Protein AF-A0AAV5SDZ9-F1 (afdb_monomer)

Organism: NCBI:txid358040

Structure (mmCIF, N/CA/C/O backbone):
data_AF-A0AAV5SDZ9-F1
#
_entry.id   AF-A0AAV5SDZ9-F1
#
loop_
_atom_site.group_PDB
_atom_site.id
_atom_site.type_symbol
_atom_site.label_atom_id
_atom_site.label_alt_id
_atom_site.label_comp_id
_atom_site.label_asym_id
_atom_site.label_entity_id
_atom_site.label_seq_id
_atom_site.pdbx_PDB_ins_code
_atom_site.Cartn_x
_atom_site.Cartn_y
_atom_site.Cartn_z
_atom_site.occupancy
_atom_site.B_iso_or_equiv
_atom_site.auth_seq_id
_atom_site.auth_comp_id
_atom_site.auth_asym_id
_atom_site.auth_atom_id
_atom_site.pdbx_PDB_model_num
ATOM 1 N N . PRO A 1 1 ? 1.374 -0.176 15.243 1.00 84.31 1 PRO A N 1
ATOM 2 C CA . PRO A 1 1 ? 0.357 0.886 15.056 1.00 84.31 1 PRO A CA 1
ATOM 3 C C . PRO A 1 1 ? 0.981 2.118 14.401 1.00 84.31 1 PRO A C 1
ATOM 5 O O . PRO A 1 1 ? 2.084 2.492 14.786 1.00 84.31 1 PRO A O 1
ATOM 8 N N . ALA A 1 2 ? 0.329 2.682 13.388 1.00 86.88 2 ALA A N 1
ATOM 9 C CA . ALA A 1 2 ? 0.825 3.843 12.656 1.00 86.88 2 ALA A CA 1
ATOM 10 C C . ALA A 1 2 ? 0.699 5.136 13.471 1.00 86.88 2 ALA A C 1
ATOM 12 O O . ALA A 1 2 ? -0.275 5.306 14.206 1.00 86.88 2 ALA A O 1
ATOM 13 N N . LYS A 1 3 ? 1.642 6.056 13.262 1.00 85.44 3 LYS A N 1
ATOM 14 C CA . LYS A 1 3 ? 1.499 7.488 13.549 1.00 85.44 3 LYS A CA 1
ATOM 15 C C . LYS A 1 3 ? 1.423 8.246 12.229 1.00 85.44 3 LYS A C 1
ATOM 17 O O . LYS A 1 3 ? 1.956 7.776 11.222 1.00 85.44 3 LYS A O 1
ATOM 22 N N . LEU A 1 4 ? 0.771 9.407 12.215 1.00 80.50 4 LEU A N 1
ATOM 23 C CA . LEU A 1 4 ? 0.645 10.201 10.989 1.00 80.50 4 LEU A CA 1
ATOM 24 C C . LEU A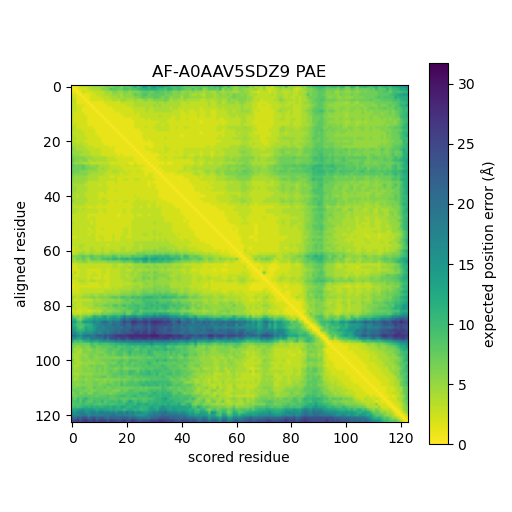 1 4 ? 2.019 10.659 10.466 1.00 80.50 4 LEU A C 1
ATOM 26 O O . LEU A 1 4 ? 2.282 10.540 9.268 1.00 80.50 4 LEU A O 1
ATOM 30 N N . SER A 1 5 ? 2.915 11.077 11.365 1.00 85.25 5 SER A N 1
ATOM 31 C CA . SER A 1 5 ? 4.297 11.469 11.053 1.00 85.25 5 SER A CA 1
ATOM 32 C C . SER A 1 5 ? 5.122 10.362 10.409 1.00 85.25 5 SER A C 1
ATOM 34 O O . SER A 1 5 ? 6.018 10.658 9.619 1.00 85.25 5 SER A O 1
ATOM 36 N N . ASP A 1 6 ? 4.806 9.096 10.682 1.00 85.00 6 ASP A N 1
ATOM 37 C CA . ASP A 1 6 ? 5.524 7.960 10.105 1.00 85.00 6 ASP A CA 1
ATOM 38 C C . ASP A 1 6 ? 5.118 7.686 8.652 1.00 85.00 6 ASP A C 1
ATOM 40 O O . ASP A 1 6 ? 5.871 7.040 7.917 1.00 85.00 6 ASP A O 1
ATOM 44 N N . LEU A 1 7 ? 3.943 8.153 8.208 1.00 87.12 7 LEU A N 1
ATOM 45 C CA . LEU A 1 7 ? 3.415 7.808 6.886 1.00 87.12 7 LEU A CA 1
ATOM 46 C C . LEU A 1 7 ? 4.244 8.412 5.760 1.00 87.12 7 LEU A C 1
ATOM 48 O O . LEU A 1 7 ? 4.610 7.702 4.828 1.00 87.12 7 LEU A O 1
ATOM 52 N N . TRP A 1 8 ? 4.583 9.698 5.856 1.00 88.75 8 TRP A N 1
ATOM 53 C CA . TRP A 1 8 ? 5.318 10.373 4.787 1.00 88.75 8 TRP A CA 1
ATOM 54 C C . TRP A 1 8 ? 6.720 9.779 4.556 1.00 88.75 8 TRP A C 1
ATOM 56 O O . TRP A 1 8 ? 7.005 9.376 3.422 1.00 88.75 8 TRP A O 1
ATOM 66 N N . PRO A 1 9 ? 7.580 9.624 5.585 1.00 91.44 9 PRO A N 1
ATOM 67 C CA . PRO A 1 9 ? 8.861 8.936 5.427 1.00 91.44 9 PRO A CA 1
ATOM 68 C C . PRO A 1 9 ? 8.688 7.494 4.939 1.00 91.44 9 PRO A C 1
ATOM 70 O O . PRO A 1 9 ? 9.463 7.026 4.103 1.00 91.44 9 PRO A O 1
ATOM 73 N N . SER A 1 10 ? 7.650 6.793 5.413 1.00 91.75 10 SER A N 1
ATOM 74 C CA . SER A 1 10 ? 7.387 5.421 4.981 1.00 91.75 10 SER A CA 1
ATOM 75 C C . SER A 1 10 ? 7.071 5.338 3.486 1.00 91.75 10 SER A C 1
ATOM 77 O O . SER A 1 10 ? 7.664 4.519 2.785 1.00 91.75 10 SER A O 1
ATOM 79 N N . SER A 1 11 ? 6.187 6.195 2.972 1.00 90.69 11 SER A N 1
ATOM 80 C CA . SER A 1 11 ? 5.832 6.204 1.549 1.00 90.69 11 SER A CA 1
ATOM 81 C C . SER A 1 11 ? 7.018 6.585 0.662 1.00 90.69 11 SER A C 1
ATOM 83 O O . SER A 1 11 ? 7.157 6.029 -0.425 1.00 90.69 11 SER A O 1
ATOM 85 N N . GLN A 1 12 ? 7.923 7.462 1.118 1.00 92.06 12 GLN A N 1
ATOM 86 C CA . GLN A 1 12 ? 9.152 7.773 0.376 1.00 92.06 12 GLN A CA 1
ATOM 87 C C . GLN A 1 12 ? 10.062 6.547 0.230 1.00 92.06 12 GLN A C 1
ATOM 89 O O . GLN A 1 12 ? 10.537 6.260 -0.869 1.00 92.06 12 GLN A O 1
ATOM 94 N N . ILE A 1 13 ? 10.278 5.800 1.317 1.00 94.31 13 ILE A N 1
ATOM 95 C CA . ILE A 1 13 ? 11.094 4.579 1.279 1.00 94.31 13 ILE A CA 1
ATOM 96 C C . ILE A 1 13 ? 10.428 3.520 0.396 1.00 94.31 13 ILE A C 1
ATOM 98 O O . ILE A 1 13 ? 11.096 2.907 -0.439 1.00 94.31 13 ILE A O 1
ATOM 102 N N . PHE A 1 14 ? 9.112 3.341 0.535 1.00 93.94 14 PHE A N 1
ATOM 103 C CA . PHE A 1 14 ? 8.354 2.401 -0.283 1.00 93.94 14 PHE A CA 1
ATOM 104 C C . PHE A 1 14 ? 8.435 2.744 -1.773 1.00 93.94 14 PHE A C 1
ATOM 106 O O . PHE A 1 14 ? 8.689 1.863 -2.590 1.00 93.94 14 PHE A O 1
ATOM 113 N N . LEU A 1 15 ? 8.305 4.025 -2.130 1.00 93.31 15 LEU A N 1
ATOM 114 C CA . LEU A 1 15 ? 8.432 4.497 -3.507 1.00 93.31 15 LEU A CA 1
ATOM 115 C C . LEU A 1 15 ? 9.816 4.193 -4.096 1.00 93.31 15 LEU A C 1
ATOM 117 O O . LEU A 1 15 ? 9.902 3.709 -5.224 1.00 93.31 15 LEU A O 1
ATOM 121 N N . CYS A 1 16 ? 10.892 4.435 -3.341 1.00 93.12 16 CYS A N 1
ATOM 122 C CA . CYS A 1 16 ? 12.248 4.082 -3.769 1.00 93.12 16 CYS A CA 1
ATOM 123 C C . CYS A 1 16 ? 12.380 2.572 -4.014 1.00 93.12 16 CYS A C 1
ATOM 125 O O . CYS A 1 16 ? 12.829 2.156 -5.082 1.00 93.12 16 CYS A O 1
ATOM 127 N N .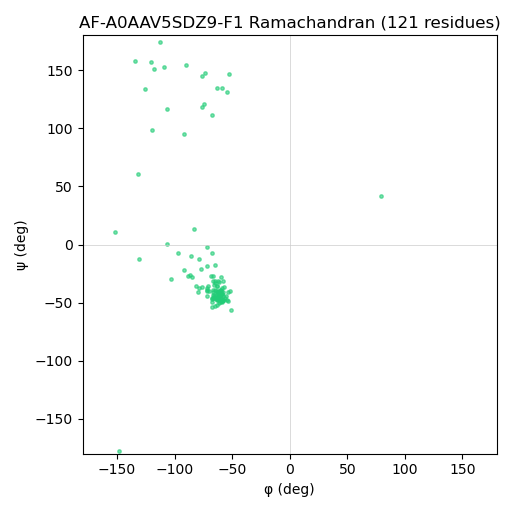 GLY A 1 17 ? 11.914 1.755 -3.065 1.00 94.19 17 GLY A N 1
ATOM 128 C CA . GLY A 1 17 ? 11.930 0.298 -3.201 1.00 94.19 17 GLY A CA 1
ATOM 129 C C . GLY A 1 17 ? 11.110 -0.194 -4.396 1.00 94.19 17 GLY A C 1
ATOM 130 O O . GLY A 1 17 ? 11.548 -1.084 -5.118 1.00 94.19 17 GLY A O 1
ATOM 131 N N . LEU A 1 18 ? 9.957 0.422 -4.659 1.00 94.25 18 LEU A N 1
ATOM 132 C CA . LEU A 1 18 ? 9.096 0.101 -5.794 1.00 94.25 18 LEU A CA 1
ATOM 133 C C . LEU A 1 18 ? 9.756 0.446 -7.138 1.00 94.25 18 LEU A C 1
ATOM 135 O O . LEU A 1 18 ? 9.666 -0.333 -8.090 1.00 94.25 18 LEU A O 1
ATOM 139 N N . MET A 1 19 ? 10.444 1.586 -7.227 1.00 94.19 19 MET A N 1
ATOM 140 C CA . MET A 1 19 ? 11.211 1.972 -8.418 1.00 94.19 19 MET A CA 1
ATOM 141 C C . MET A 1 19 ? 12.333 0.972 -8.718 1.00 94.19 19 MET A C 1
ATOM 143 O O . MET A 1 19 ? 12.513 0.571 -9.872 1.00 94.19 19 MET A O 1
ATOM 147 N N . ASP A 1 20 ? 13.059 0.531 -7.690 1.00 94.69 20 ASP A N 1
ATOM 148 C CA . ASP A 1 20 ? 14.098 -0.486 -7.847 1.00 94.69 20 ASP A CA 1
ATOM 149 C C . ASP A 1 20 ? 13.489 -1.838 -8.226 1.00 94.69 20 ASP A C 1
ATOM 151 O O . ASP A 1 20 ? 13.882 -2.436 -9.231 1.00 94.69 20 ASP A O 1
ATOM 155 N N . PHE A 1 21 ? 12.470 -2.287 -7.492 1.00 94.75 21 PHE A N 1
ATOM 156 C CA . PHE A 1 21 ? 11.767 -3.541 -7.751 1.00 94.75 21 PHE A CA 1
ATOM 157 C C . PHE A 1 21 ? 11.269 -3.625 -9.194 1.00 94.75 21 PHE A C 1
ATOM 159 O O . PHE A 1 21 ? 11.516 -4.620 -9.876 1.00 94.75 21 PHE A O 1
ATOM 166 N N . THR A 1 22 ? 10.607 -2.579 -9.686 1.00 94.81 22 THR A N 1
ATOM 167 C CA . THR A 1 22 ? 10.056 -2.568 -11.045 1.00 94.81 22 THR A CA 1
ATOM 168 C C . THR A 1 22 ? 11.152 -2.578 -12.108 1.00 94.81 22 THR A C 1
ATOM 170 O O . THR A 1 22 ? 11.058 -3.321 -13.085 1.00 94.81 22 THR A O 1
ATOM 173 N N . ARG A 1 23 ? 12.248 -1.843 -11.894 1.00 94.12 23 ARG A N 1
ATOM 174 C CA . ARG A 1 23 ? 13.420 -1.841 -12.785 1.00 94.12 23 ARG A CA 1
ATOM 175 C C . ARG A 1 23 ? 14.155 -3.188 -12.832 1.00 94.12 23 ARG A C 1
ATOM 177 O O . ARG A 1 23 ? 14.727 -3.537 -13.875 1.00 94.12 23 ARG A O 1
ATOM 184 N N . PHE A 1 24 ? 14.202 -3.917 -11.718 1.00 95.69 24 PHE A N 1
ATOM 185 C CA . PHE A 1 24 ? 14.823 -5.242 -11.652 1.00 95.69 24 PHE A CA 1
ATOM 186 C C . PHE A 1 24 ? 13.912 -6.340 -12.205 1.00 95.69 24 PHE A C 1
ATOM 188 O O . PHE A 1 24 ? 14.397 -7.199 -12.939 1.00 95.69 24 PHE A O 1
ATOM 195 N N . SER A 1 25 ? 12.616 -6.285 -11.903 1.00 96.62 25 SER A N 1
ATOM 196 C CA . SER A 1 25 ? 11.663 -7.361 -12.204 1.00 96.62 25 SER A CA 1
ATOM 197 C C . SER A 1 25 ? 11.096 -7.302 -13.620 1.00 96.62 25 SER A C 1
ATOM 199 O O . SER A 1 25 ? 10.755 -8.339 -14.183 1.00 96.62 25 SER A O 1
ATOM 201 N N . PHE A 1 26 ? 11.012 -6.111 -14.223 1.00 95.44 26 PHE A N 1
ATOM 202 C CA . PHE A 1 26 ? 10.406 -5.924 -15.541 1.00 95.44 26 PHE A CA 1
ATOM 203 C C . PHE A 1 26 ? 11.437 -5.356 -16.528 1.00 95.44 26 PHE A C 1
ATOM 205 O O . PHE A 1 26 ? 11.653 -4.143 -16.559 1.00 95.44 26 PHE A O 1
ATOM 212 N N . PRO A 1 27 ? 12.065 -6.193 -17.380 1.00 95.75 27 PRO A N 1
ATOM 213 C CA . PRO A 1 27 ? 13.043 -5.726 -18.363 1.00 95.75 27 PRO A CA 1
ATOM 214 C C . PRO A 1 27 ? 12.501 -4.610 -19.261 1.00 95.75 27 PRO A C 1
ATOM 216 O O . PRO A 1 27 ? 13.176 -3.610 -19.461 1.00 95.75 27 PRO A O 1
ATOM 219 N N . ALA A 1 28 ? 11.245 -4.717 -19.706 1.00 95.56 28 ALA A N 1
ATOM 220 C CA . ALA A 1 28 ? 10.598 -3.683 -20.513 1.00 95.56 28 ALA A CA 1
ATOM 221 C C . ALA A 1 28 ? 10.482 -2.333 -19.785 1.00 95.56 28 ALA A C 1
ATOM 223 O O . ALA A 1 28 ? 10.580 -1.290 -20.419 1.00 95.56 28 ALA A O 1
ATOM 224 N N . PHE A 1 29 ? 10.326 -2.335 -18.456 1.00 94.31 29 PHE A N 1
ATOM 225 C CA . PHE A 1 29 ? 10.284 -1.104 -17.668 1.00 94.31 29 PHE A CA 1
ATOM 226 C C . PHE A 1 29 ? 11.636 -0.384 -17.681 1.00 94.31 29 PHE A C 1
ATOM 228 O O . PHE A 1 29 ? 11.677 0.840 -17.655 1.00 94.31 29 PHE A O 1
ATOM 235 N N . ARG A 1 30 ? 12.752 -1.120 -17.770 1.00 93.69 30 ARG A N 1
ATOM 236 C CA . ARG A 1 30 ? 14.109 -0.551 -17.832 1.00 93.69 30 ARG A CA 1
ATOM 237 C C . ARG A 1 30 ? 14.362 0.262 -19.100 1.00 93.69 30 ARG A C 1
ATOM 239 O O . ARG A 1 30 ? 15.122 1.224 -19.034 1.00 93.69 30 ARG A O 1
ATOM 246 N N . GLU A 1 31 ? 13.724 -0.120 -20.200 1.00 95.94 31 GLU A N 1
ATOM 247 C CA . GLU A 1 31 ? 13.864 0.533 -21.506 1.00 95.94 31 GLU A CA 1
ATOM 248 C C . GLU A 1 31 ? 13.050 1.836 -21.610 1.00 95.94 31 GLU A C 1
ATOM 250 O O . GLU A 1 31 ? 13.246 2.625 -22.531 1.00 95.94 31 GLU A O 1
ATOM 255 N N . ILE A 1 32 ? 12.144 2.088 -20.658 1.00 95.69 32 ILE A N 1
ATOM 256 C CA . ILE A 1 32 ? 11.345 3.314 -20.593 1.00 95.69 32 ILE A CA 1
ATOM 257 C C . ILE A 1 32 ? 12.210 4.477 -20.078 1.00 95.69 32 ILE A C 1
ATOM 259 O O . ILE A 1 32 ? 13.058 4.311 -19.187 1.00 95.69 32 ILE A O 1
ATOM 263 N N . SER A 1 33 ? 11.963 5.685 -20.598 1.00 96.38 33 SER A N 1
ATOM 264 C CA . SER A 1 33 ? 12.635 6.905 -20.136 1.00 96.38 33 SER A CA 1
ATOM 265 C C . SER A 1 33 ? 12.505 7.073 -18.607 1.00 96.38 33 SER A C 1
ATOM 267 O O . SER A 1 33 ? 11.515 6.636 -18.006 1.00 96.38 33 SER A O 1
ATOM 269 N N . PRO A 1 34 ? 13.508 7.646 -17.916 1.00 93.81 34 PRO A N 1
ATOM 270 C CA . PRO A 1 34 ? 13.397 7.936 -16.484 1.00 93.81 34 PRO A CA 1
ATOM 271 C C . PRO A 1 34 ? 12.136 8.738 -16.118 1.00 93.81 34 PRO A C 1
ATOM 273 O O . PRO A 1 34 ? 11.486 8.436 -15.114 1.00 93.81 34 PRO A O 1
ATOM 276 N N . GLU A 1 35 ? 11.767 9.717 -16.944 1.00 95.12 35 GLU A N 1
ATOM 277 C CA . GLU A 1 35 ? 10.621 10.607 -16.744 1.00 95.12 35 GLU A CA 1
ATOM 278 C C . GLU A 1 35 ? 9.290 9.849 -16.834 1.00 95.12 35 GLU A C 1
ATOM 280 O O . GLU A 1 35 ? 8.408 10.019 -15.981 1.00 95.12 35 GLU A O 1
ATOM 285 N N . ASP A 1 36 ? 9.157 8.963 -17.823 1.00 96.12 36 ASP A N 1
ATOM 286 C CA . ASP A 1 36 ? 7.950 8.159 -18.009 1.00 96.12 36 ASP A CA 1
ATOM 287 C C . ASP A 1 36 ? 7.829 7.083 -16.926 1.00 96.12 36 ASP A C 1
ATOM 289 O O .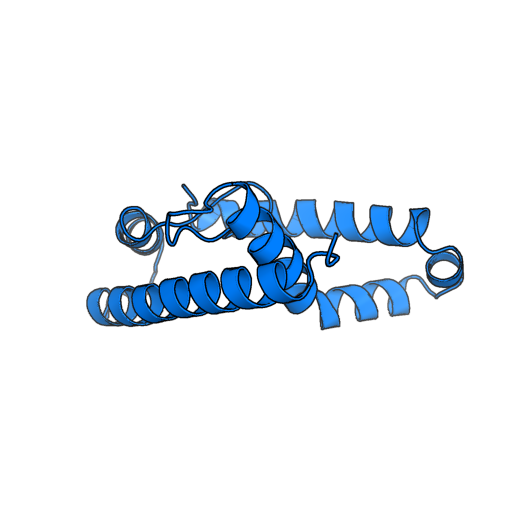 ASP A 1 36 ? 6.736 6.860 -16.407 1.00 96.12 36 ASP A O 1
ATOM 293 N N . ARG A 1 37 ? 8.939 6.465 -16.497 1.00 94.50 37 ARG A N 1
ATOM 294 C CA . ARG A 1 37 ? 8.936 5.525 -15.360 1.00 94.50 37 ARG A CA 1
ATOM 295 C C . ARG A 1 37 ? 8.430 6.183 -14.085 1.00 94.50 37 ARG A C 1
ATOM 297 O O . ARG A 1 37 ? 7.563 5.633 -13.408 1.00 94.50 37 ARG A O 1
ATOM 304 N N . HIS A 1 38 ? 8.959 7.363 -13.769 1.00 93.69 38 HIS A N 1
ATOM 305 C CA . HIS A 1 38 ? 8.524 8.113 -12.598 1.00 93.69 38 HIS A CA 1
ATOM 306 C C . HIS A 1 38 ? 7.041 8.500 -12.707 1.00 93.69 38 HIS A C 1
ATOM 308 O O . HIS A 1 38 ? 6.295 8.369 -11.737 1.00 93.69 38 HIS A O 1
ATOM 314 N N . SER A 1 39 ? 6.588 8.915 -13.894 1.00 95.25 39 SER A N 1
ATOM 315 C CA . SER A 1 39 ? 5.179 9.238 -14.151 1.00 95.25 39 SER A CA 1
ATOM 316 C C . SER A 1 39 ? 4.264 8.025 -13.970 1.00 95.25 39 SER A C 1
ATOM 318 O O . SER A 1 39 ? 3.246 8.138 -13.289 1.00 95.25 39 SER A O 1
ATOM 320 N N . LEU A 1 40 ? 4.646 6.861 -14.503 1.00 94.88 40 LEU A N 1
ATOM 321 C CA . LEU A 1 40 ? 3.893 5.612 -14.375 1.00 94.88 40 LEU A CA 1
ATOM 322 C C . LEU A 1 40 ? 3.731 5.195 -12.914 1.00 94.88 40 LEU A C 1
ATOM 324 O O . LEU A 1 40 ? 2.612 4.925 -12.477 1.00 94.88 40 LEU A O 1
ATOM 328 N N . ILE A 1 41 ? 4.823 5.177 -12.146 1.00 94.00 41 ILE A N 1
ATOM 329 C CA . ILE A 1 41 ? 4.756 4.798 -10.733 1.00 94.00 41 ILE A CA 1
ATOM 330 C C . ILE A 1 41 ? 3.947 5.818 -9.943 1.00 94.00 41 ILE A C 1
ATOM 332 O O . ILE A 1 41 ? 3.044 5.429 -9.211 1.00 94.00 41 ILE A O 1
ATOM 336 N N . LYS A 1 42 ? 4.185 7.118 -10.138 1.00 92.19 42 LYS A N 1
ATOM 337 C CA . LYS A 1 42 ? 3.449 8.171 -9.431 1.00 92.19 42 LYS A CA 1
ATOM 338 C C . LYS A 1 42 ? 1.939 8.105 -9.684 1.00 92.19 42 LYS A C 1
ATOM 340 O O . LYS A 1 42 ? 1.168 8.261 -8.743 1.00 92.19 42 LYS A O 1
ATOM 345 N N . GLN A 1 43 ? 1.513 7.873 -10.927 1.00 94.69 43 GLN A N 1
ATOM 346 C CA . GLN A 1 43 ? 0.090 7.786 -11.285 1.00 94.69 43 GLN A CA 1
ATOM 347 C C . GLN A 1 43 ? -0.600 6.549 -10.696 1.00 94.69 43 GLN A C 1
ATOM 349 O O . GLN A 1 43 ? -1.800 6.588 -10.443 1.00 94.69 43 GLN A O 1
ATOM 354 N N . ASN A 1 44 ? 0.149 5.470 -10.454 1.00 94.31 44 ASN A N 1
ATOM 355 C CA . ASN A 1 44 ? -0.392 4.201 -9.962 1.00 94.31 44 ASN A CA 1
ATOM 356 C C . ASN A 1 44 ? -0.061 3.924 -8.488 1.00 94.31 44 ASN A C 1
ATOM 358 O O . ASN A 1 44 ? -0.474 2.897 -7.955 1.00 94.31 44 ASN A O 1
ATOM 362 N N . PHE A 1 45 ? 0.654 4.826 -7.812 1.00 92.12 45 PHE A N 1
ATOM 363 C CA . PHE A 1 45 ? 1.213 4.586 -6.482 1.00 92.12 45 PHE A CA 1
ATOM 364 C C . PHE A 1 45 ? 0.150 4.187 -5.454 1.00 92.12 45 PHE A C 1
ATOM 366 O O . PHE A 1 45 ? 0.302 3.175 -4.780 1.00 92.12 45 PHE A O 1
ATOM 373 N N . GLN A 1 46 ? -0.977 4.905 -5.411 1.00 90.31 46 GLN A N 1
ATOM 374 C CA . GLN A 1 46 ? -2.078 4.606 -4.487 1.00 90.31 46 GLN A CA 1
ATOM 375 C C . GLN A 1 46 ? -2.712 3.231 -4.736 1.00 90.31 46 GLN A C 1
ATOM 377 O O . GLN A 1 46 ? -3.118 2.557 -3.790 1.00 90.31 46 GLN A O 1
ATOM 382 N N . LEU A 1 47 ? -2.800 2.799 -6.000 1.00 91.81 47 LEU A N 1
ATOM 383 C CA . LEU A 1 47 ? -3.325 1.477 -6.348 1.00 91.81 47 LEU A CA 1
ATOM 384 C C . LEU A 1 47 ? -2.358 0.377 -5.908 1.00 91.81 47 LEU A C 1
ATOM 386 O O . LEU A 1 47 ? -2.793 -0.641 -5.377 1.00 91.81 47 LEU A O 1
ATOM 390 N N . ILE A 1 48 ? -1.055 0.604 -6.084 1.00 93.50 48 ILE A N 1
ATOM 391 C CA . ILE A 1 48 ? -0.007 -0.331 -5.666 1.00 93.50 48 ILE A CA 1
ATOM 392 C C . ILE A 1 48 ? 0.039 -0.439 -4.137 1.00 93.50 48 ILE A C 1
ATOM 394 O O . ILE A 1 48 ? 0.034 -1.552 -3.621 1.00 93.50 48 ILE A O 1
ATOM 398 N N . GLU A 1 49 ? 0.008 0.684 -3.412 1.00 91.19 49 GLU A N 1
ATOM 399 C CA . GLU A 1 49 ? -0.090 0.691 -1.944 1.00 91.19 49 GLU A CA 1
ATOM 400 C C . GLU A 1 49 ? -1.359 -0.024 -1.462 1.00 91.19 49 GLU A C 1
ATOM 402 O O . GLU A 1 49 ? -1.299 -0.823 -0.531 1.00 91.19 49 GLU A O 1
ATOM 407 N N . SER A 1 50 ? -2.502 0.203 -2.119 1.00 89.56 50 SER A N 1
ATOM 408 C CA . SER A 1 50 ? -3.759 -0.467 -1.763 1.00 89.56 50 SER A CA 1
ATOM 409 C C . SER A 1 50 ? -3.691 -1.979 -1.988 1.00 89.56 50 SER A C 1
ATOM 411 O O . SER A 1 50 ? -4.210 -2.741 -1.171 1.00 89.56 50 SER A O 1
ATOM 413 N N . LEU A 1 51 ? -3.050 -2.422 -3.075 1.00 90.88 51 LEU A N 1
ATOM 414 C CA . LEU A 1 51 ? -2.862 -3.836 -3.392 1.00 90.88 51 LEU A CA 1
ATOM 415 C C . LEU A 1 51 ? -1.913 -4.516 -2.394 1.00 90.88 51 LEU A C 1
ATOM 417 O O . LEU A 1 51 ? -2.302 -5.515 -1.788 1.00 90.88 51 LEU A O 1
ATOM 421 N N . ASP A 1 52 ? -0.710 -3.964 -2.190 1.00 92.44 52 ASP A N 1
ATOM 422 C CA . ASP A 1 52 ? 0.270 -4.475 -1.215 1.00 92.44 52 ASP A CA 1
ATOM 423 C C . ASP A 1 52 ? -0.329 -4.502 0.193 1.00 92.44 52 ASP A C 1
ATOM 425 O O . ASP A 1 52 ? -0.298 -5.524 0.883 1.00 92.44 52 ASP A O 1
ATOM 429 N N . GLY A 1 53 ? -0.955 -3.394 0.590 1.00 92.25 53 GLY A N 1
ATOM 430 C CA . GLY A 1 53 ? -1.567 -3.244 1.898 1.00 92.25 53 GLY A CA 1
ATOM 431 C C . GLY A 1 53 ? -2.698 -4.241 2.135 1.00 92.25 53 GLY A C 1
ATOM 432 O O . GLY A 1 53 ? -2.744 -4.852 3.200 1.00 92.25 53 GLY A O 1
ATOM 433 N N . SER A 1 54 ? -3.567 -4.466 1.145 1.00 90.94 54 SER A N 1
ATOM 434 C CA . SER A 1 54 ? -4.660 -5.447 1.235 1.00 90.94 54 SER A CA 1
ATOM 435 C C . SER A 1 54 ? -4.137 -6.878 1.328 1.00 90.94 54 SER A C 1
ATOM 437 O O . SER A 1 54 ? -4.585 -7.643 2.184 1.00 90.94 54 SER A O 1
ATOM 439 N N . TYR A 1 55 ? -3.155 -7.229 0.491 1.00 91.38 55 TYR A N 1
ATOM 440 C CA . TYR A 1 55 ? -2.518 -8.544 0.518 1.00 91.38 55 TYR A CA 1
ATOM 441 C C . TYR A 1 55 ? -1.889 -8.819 1.885 1.00 91.38 55 TYR A C 1
ATOM 443 O O . TYR A 1 55 ? -2.148 -9.846 2.513 1.00 91.38 55 TYR A O 1
ATOM 451 N N . ARG A 1 56 ? -1.100 -7.876 2.399 1.00 92.62 56 ARG A N 1
ATOM 452 C CA . ARG A 1 56 ? -0.414 -8.036 3.682 1.00 92.62 56 ARG A CA 1
ATOM 453 C C . ARG A 1 56 ? -1.360 -7.979 4.867 1.00 92.62 56 ARG A C 1
ATOM 455 O O . ARG A 1 56 ? -1.136 -8.719 5.820 1.00 92.62 56 ARG A O 1
ATOM 462 N N . ALA A 1 57 ? -2.400 -7.150 4.819 1.00 92.06 57 ALA A N 1
ATOM 463 C CA . ALA A 1 57 ? -3.420 -7.121 5.859 1.00 92.06 57 ALA A CA 1
ATOM 464 C C . ALA A 1 57 ? -4.126 -8.475 5.962 1.00 92.06 57 ALA A C 1
ATOM 466 O O . ALA A 1 57 ? -4.246 -9.006 7.057 1.00 92.06 57 ALA A O 1
ATOM 467 N N . HIS A 1 58 ? -4.495 -9.087 4.833 1.00 90.31 58 HIS A N 1
ATOM 468 C CA . HIS A 1 58 ? -5.102 -10.417 4.827 1.00 90.31 58 HIS A CA 1
ATOM 469 C C . HIS A 1 58 ? -4.208 -11.481 5.486 1.00 90.31 58 HIS A C 1
ATOM 471 O O . HIS A 1 58 ? -4.684 -12.257 6.309 1.00 90.31 58 HIS A O 1
ATOM 477 N N . HIS A 1 59 ? -2.908 -11.480 5.178 1.00 90.19 59 HIS A N 1
ATOM 478 C CA . HIS A 1 59 ? -1.975 -12.480 5.705 1.00 90.19 59 HIS A CA 1
ATOM 479 C C . HIS A 1 59 ? -1.571 -12.241 7.167 1.00 90.19 59 HIS A C 1
ATOM 481 O O . HIS A 1 59 ? -1.386 -13.197 7.914 1.00 90.19 59 HIS A O 1
ATOM 487 N N . ASN A 1 60 ? -1.411 -10.982 7.589 1.00 91.44 60 ASN A N 1
ATOM 488 C CA . ASN A 1 60 ? -0.992 -10.654 8.958 1.00 91.44 60 ASN A CA 1
ATOM 489 C C . ASN A 1 60 ? -2.179 -10.531 9.927 1.00 91.44 60 ASN A C 1
ATOM 491 O O . ASN A 1 60 ? -2.021 -10.776 11.121 1.00 91.44 60 ASN A O 1
ATOM 495 N N . PHE A 1 61 ? -3.362 -10.171 9.421 1.00 91.25 61 PHE A N 1
ATOM 496 C CA . PHE A 1 61 ? -4.583 -9.921 10.190 1.00 91.25 61 PHE A CA 1
ATOM 497 C C . PHE A 1 61 ? -5.792 -10.655 9.572 1.00 91.25 61 PHE A C 1
ATOM 499 O O . PHE A 1 61 ? -6.784 -10.033 9.190 1.00 91.25 61 PHE A O 1
ATOM 506 N N . PRO A 1 62 ? -5.762 -11.997 9.473 1.00 86.75 62 PRO A N 1
ATOM 507 C CA . PRO A 1 62 ? -6.825 -12.749 8.801 1.00 86.75 62 PRO A CA 1
ATOM 508 C C . PRO A 1 62 ? -8.193 -12.595 9.487 1.00 86.75 62 PRO A C 1
ATOM 510 O O . PRO A 1 62 ? -9.233 -12.599 8.829 1.00 86.75 62 PRO A O 1
ATOM 513 N N . ILE A 1 63 ? -8.197 -12.411 10.810 1.00 87.00 63 ILE A N 1
ATOM 514 C CA . ILE A 1 63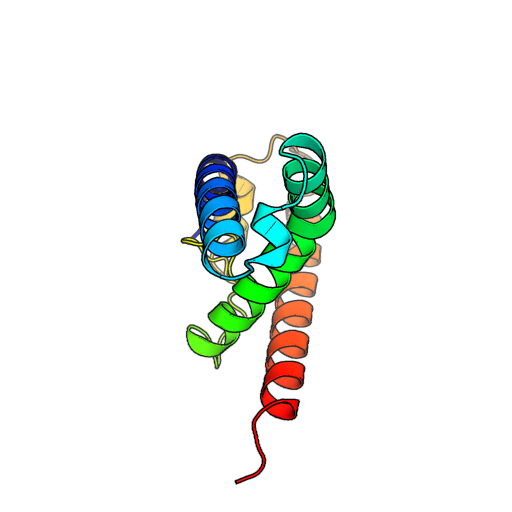 ? -9.412 -12.365 11.638 1.00 87.00 63 ILE A CA 1
ATOM 515 C C . ILE A 1 63 ? -9.778 -10.929 12.033 1.00 87.00 63 ILE A C 1
ATOM 517 O O . ILE A 1 63 ? -10.955 -10.618 12.170 1.00 87.00 63 ILE A O 1
ATOM 521 N N . ASP A 1 64 ? -8.790 -10.047 12.167 1.00 86.31 64 ASP A N 1
ATOM 522 C CA . ASP A 1 64 ? -8.979 -8.658 12.595 1.00 86.31 64 ASP A CA 1
ATOM 523 C C . ASP A 1 64 ? -9.224 -7.733 11.389 1.00 86.31 64 ASP A C 1
ATOM 525 O O . ASP A 1 64 ? -8.806 -8.023 10.269 1.00 86.31 64 ASP A O 1
ATOM 529 N N . ASP A 1 65 ? -9.902 -6.614 11.608 1.00 86.06 65 ASP A N 1
ATOM 530 C CA . ASP A 1 65 ? -10.152 -5.576 10.607 1.00 86.06 65 ASP A CA 1
ATOM 531 C C . ASP A 1 65 ? -8.967 -4.606 10.470 1.00 86.06 65 ASP A C 1
ATOM 533 O O . ASP A 1 65 ? -9.087 -3.554 9.853 1.00 86.06 65 ASP A O 1
ATOM 537 N N . SER A 1 66 ? -7.800 -4.947 11.018 1.00 90.94 66 SER A N 1
ATOM 538 C CA . SER A 1 66 ? -6.570 -4.178 10.843 1.00 90.94 66 SER A CA 1
ATOM 539 C C . SER A 1 66 ? -6.172 -4.052 9.368 1.00 90.94 66 SER A C 1
ATOM 541 O O . SER A 1 66 ? -6.141 -5.028 8.618 1.00 90.94 66 SER A O 1
ATOM 543 N N . VAL A 1 67 ? -5.802 -2.837 8.960 1.00 90.88 67 VAL A N 1
ATOM 544 C CA . VAL A 1 67 ? -5.306 -2.526 7.612 1.00 90.88 67 VAL A CA 1
ATOM 545 C C . VAL A 1 67 ? -3.879 -2.000 7.670 1.00 90.88 67 VAL A C 1
ATOM 547 O O . VAL A 1 67 ? -3.476 -1.357 8.640 1.00 90.88 67 VAL A O 1
ATOM 550 N N . MET A 1 68 ? -3.110 -2.233 6.611 1.00 92.62 68 MET A N 1
ATOM 551 C CA . MET A 1 68 ? -1.790 -1.623 6.462 1.00 92.62 68 MET A CA 1
ATOM 552 C C . MET A 1 68 ? -1.955 -0.146 6.091 1.00 92.62 68 MET A C 1
ATOM 554 O O . MET A 1 68 ? -2.580 0.173 5.083 1.00 92.62 68 MET A O 1
ATOM 558 N N . ALA A 1 69 ? -1.410 0.751 6.912 1.00 88.75 69 ALA A N 1
ATOM 559 C CA . ALA A 1 69 ? -1.403 2.191 6.644 1.00 88.75 69 ALA A CA 1
ATOM 560 C C . ALA A 1 69 ? -0.138 2.632 5.897 1.00 88.75 69 ALA A C 1
ATOM 562 O O . ALA A 1 69 ? -0.133 3.666 5.239 1.00 88.75 69 ALA A O 1
ATOM 563 N N . SER A 1 70 ? 0.929 1.838 5.989 1.00 89.69 70 SER A N 1
ATOM 564 C CA . SER A 1 70 ? 2.125 1.953 5.161 1.00 89.69 70 SER A CA 1
ATOM 565 C C . SER A 1 70 ? 2.740 0.570 4.954 1.00 89.69 70 SER A C 1
ATOM 567 O O . SER A 1 70 ? 2.252 -0.434 5.477 1.00 89.69 70 SER A O 1
ATOM 569 N N . TYR A 1 71 ? 3.873 0.506 4.255 1.00 87.44 71 TYR A N 1
ATOM 570 C CA . TYR A 1 71 ? 4.608 -0.745 4.103 1.00 87.44 71 TYR A CA 1
ATOM 571 C C . TYR A 1 71 ? 5.229 -1.279 5.418 1.00 87.44 71 TYR A C 1
ATOM 573 O O . TYR A 1 71 ? 5.743 -2.396 5.426 1.00 87.44 71 TYR A O 1
ATOM 581 N N . ILE A 1 72 ? 5.194 -0.542 6.532 1.00 89.94 72 ILE A N 1
ATOM 582 C CA . ILE A 1 72 ? 5.695 -1.009 7.844 1.00 89.94 72 ILE A CA 1
ATOM 583 C C . ILE A 1 72 ? 4.712 -0.789 8.994 1.00 89.94 72 ILE A C 1
ATOM 585 O O . ILE A 1 72 ? 4.912 -1.342 10.074 1.00 89.94 72 ILE A O 1
ATOM 589 N N . THR A 1 73 ? 3.651 -0.008 8.791 1.00 92.00 73 THR A N 1
ATOM 590 C CA . THR A 1 73 ? 2.691 0.322 9.846 1.00 92.00 73 THR A CA 1
ATOM 591 C C . THR A 1 73 ? 1.275 -0.122 9.499 1.00 92.00 73 THR A C 1
ATOM 593 O O . THR A 1 73 ? 0.903 -0.297 8.340 1.00 92.00 73 THR A O 1
ATOM 596 N N . PHE A 1 74 ? 0.462 -0.299 10.536 1.00 92.62 74 PHE A N 1
ATOM 597 C CA . PHE A 1 74 ? -0.930 -0.722 10.432 1.00 92.62 74 PHE A CA 1
ATOM 598 C C . PHE A 1 74 ? -1.818 0.139 11.329 1.00 92.62 74 PHE A C 1
ATOM 600 O O . PHE A 1 74 ? -1.341 0.716 12.311 1.00 92.62 74 PHE A O 1
ATOM 607 N N . VAL A 1 75 ? -3.106 0.191 11.010 1.00 90.81 75 VAL A N 1
ATOM 608 C CA . VAL A 1 75 ? -4.145 0.822 11.828 1.00 90.81 75 VAL A CA 1
ATOM 609 C C . VAL A 1 75 ? -5.253 -0.196 12.074 1.00 90.81 75 VAL A C 1
ATOM 611 O O . VAL A 1 75 ? -5.697 -0.866 11.144 1.00 90.81 75 VAL A O 1
ATOM 614 N N . SER A 1 76 ? -5.693 -0.288 13.326 1.00 89.44 76 SER A N 1
ATOM 615 C CA . SER A 1 76 ? -6.841 -1.081 13.763 1.00 89.44 76 SER A CA 1
ATOM 616 C C . SER A 1 76 ? -7.977 -0.175 14.242 1.00 89.44 76 SER A C 1
ATOM 618 O O . SER A 1 76 ? -7.815 1.045 14.363 1.00 89.44 76 SER A O 1
ATOM 620 N N . GLU A 1 77 ? -9.128 -0.767 14.561 1.00 85.75 77 GLU A N 1
ATOM 621 C CA . GLU A 1 77 ? -10.245 -0.042 15.176 1.00 85.75 77 GLU A CA 1
ATOM 622 C C . GLU A 1 77 ? -9.867 0.626 16.510 1.00 85.75 77 GLU A C 1
ATOM 624 O O . GLU A 1 77 ? -10.376 1.709 16.818 1.00 85.75 77 GLU A O 1
ATOM 629 N N . ASP A 1 78 ? -8.945 0.016 17.255 1.00 86.12 78 ASP A N 1
ATOM 630 C CA . ASP A 1 78 ? -8.475 0.513 18.549 1.00 86.12 78 ASP A CA 1
ATOM 631 C C . ASP A 1 78 ? -7.420 1.611 18.393 1.00 86.12 78 ASP A C 1
ATOM 633 O O . ASP A 1 78 ? -7.392 2.572 19.160 1.00 86.12 78 ASP A O 1
ATOM 637 N N . SER A 1 79 ? -6.548 1.509 17.383 1.00 87.94 79 SER A N 1
ATOM 638 C CA . SER A 1 79 ? -5.447 2.463 17.208 1.00 87.94 79 SER A CA 1
ATOM 639 C C . SER A 1 79 ? -5.834 3.715 16.419 1.00 87.94 79 SER A C 1
ATOM 641 O O . SER A 1 79 ? -5.040 4.649 16.336 1.00 87.94 79 SER A O 1
ATOM 643 N N . ILE A 1 80 ? -7.019 3.736 15.807 1.00 85.19 80 ILE A N 1
ATOM 644 C CA . ILE A 1 80 ? -7.462 4.819 14.923 1.00 85.19 80 ILE A CA 1
ATOM 645 C C . ILE A 1 80 ? -7.597 6.169 15.631 1.00 85.19 80 ILE A C 1
ATOM 647 O O . ILE A 1 80 ? -7.308 7.206 15.039 1.00 85.19 80 ILE A O 1
ATOM 651 N N . ILE A 1 81 ? -8.030 6.156 16.893 1.00 83.50 81 ILE A N 1
ATOM 652 C CA . ILE A 1 81 ? -8.204 7.370 17.691 1.00 83.50 81 ILE A CA 1
ATOM 653 C C . ILE A 1 81 ? -6.831 8.003 17.896 1.00 83.50 81 ILE A C 1
ATOM 655 O O . ILE A 1 81 ? -6.620 9.130 17.469 1.00 83.50 81 ILE A O 1
ATOM 659 N N . ASN A 1 82 ? -5.869 7.224 18.394 1.00 83.69 82 ASN A N 1
ATOM 660 C CA . ASN A 1 82 ? -4.492 7.680 18.588 1.00 83.69 82 ASN A CA 1
ATOM 661 C C . ASN A 1 82 ? -3.864 8.166 17.272 1.00 83.69 82 ASN A C 1
ATOM 663 O O . ASN A 1 82 ? -3.211 9.204 17.241 1.00 83.69 82 ASN A O 1
ATOM 667 N N . PHE A 1 83 ? -4.113 7.453 16.168 1.00 83.06 83 PHE A N 1
ATOM 668 C CA . PHE A 1 83 ? -3.625 7.838 14.843 1.00 83.06 83 PHE A CA 1
ATOM 669 C C . PHE A 1 83 ? -4.137 9.221 14.395 1.00 83.06 83 PHE A C 1
ATOM 671 O O . PHE A 1 83 ? -3.386 9.987 13.795 1.00 83.06 83 PHE A O 1
ATOM 678 N N . LEU A 1 84 ? -5.400 9.555 14.688 1.00 78.88 84 LEU A N 1
ATOM 679 C CA . LEU A 1 84 ? -6.010 10.840 14.324 1.00 78.88 84 LEU A CA 1
ATOM 680 C C . LEU A 1 84 ? -5.762 11.946 15.362 1.00 78.88 84 LEU A C 1
ATOM 682 O O . LEU A 1 84 ? -5.785 13.128 15.014 1.00 78.88 84 LEU A O 1
ATOM 686 N N . GLU A 1 85 ? -5.550 11.589 16.627 1.00 75.19 85 GLU A N 1
ATOM 687 C CA . GLU A 1 85 ? -5.352 12.532 17.729 1.00 75.19 85 GLU A CA 1
ATOM 688 C C . GLU A 1 85 ? -3.948 13.118 17.777 1.00 75.19 85 GLU A C 1
ATOM 690 O O . GLU A 1 85 ? -3.823 14.302 18.087 1.00 75.19 85 GLU A O 1
ATOM 695 N N . GLU A 1 86 ? -2.917 12.329 17.462 1.00 69.19 86 GLU A N 1
ATOM 696 C CA . GLU A 1 86 ? -1.535 12.773 17.643 1.00 69.19 86 GLU A CA 1
ATOM 697 C C . GLU A 1 86 ? -1.153 13.934 16.703 1.00 69.19 86 GLU A C 1
ATOM 699 O O . GLU A 1 86 ? -0.301 14.733 17.083 1.00 69.19 86 GLU A O 1
ATOM 704 N N . GLU A 1 87 ? -1.779 14.088 15.520 1.00 61.81 87 GLU A N 1
ATOM 705 C CA . GLU A 1 87 ? -1.304 15.056 14.505 1.00 61.81 87 GLU A CA 1
ATOM 706 C C . GLU A 1 87 ? -2.365 15.655 13.551 1.00 61.81 87 GLU A C 1
ATOM 708 O O . GLU A 1 87 ? -2.002 16.318 12.578 1.00 61.81 87 GLU A O 1
ATOM 713 N N . SER A 1 88 ? -3.675 15.476 13.776 1.00 60.91 88 SER A N 1
ATOM 714 C CA . SER A 1 88 ? -4.678 16.132 12.915 1.00 60.91 88 SER A CA 1
ATOM 715 C C . SER A 1 88 ? -4.815 17.629 13.256 1.00 60.91 88 SER A C 1
ATOM 717 O O . SER A 1 88 ? -5.273 17.949 14.356 1.00 60.91 88 SER A O 1
ATOM 719 N N . PRO A 1 89 ? -4.523 18.568 12.326 1.00 59.09 89 PRO A N 1
ATOM 720 C CA . PRO A 1 89 ? -4.742 20.006 12.537 1.00 59.09 89 PRO A CA 1
ATOM 721 C C . PRO A 1 89 ? -6.234 20.387 12.526 1.00 59.09 89 PRO A C 1
ATOM 723 O O . PRO A 1 89 ? -6.587 21.553 12.686 1.00 59.09 89 PRO A O 1
ATOM 726 N N . ILE A 1 90 ? -7.121 19.415 12.294 1.00 59.03 90 ILE A N 1
ATOM 727 C CA . ILE A 1 90 ? -8.561 19.615 12.182 1.00 59.03 90 ILE A CA 1
ATOM 728 C C . ILE A 1 90 ? -9.177 19.416 13.572 1.00 59.03 90 ILE A C 1
ATOM 730 O O . ILE A 1 90 ? -9.486 18.299 13.988 1.00 59.03 90 ILE A O 1
ATOM 734 N N . GLU A 1 91 ? -9.365 20.520 14.298 1.00 59.28 91 GLU A N 1
ATOM 735 C CA . GLU A 1 91 ? -10.082 20.553 15.585 1.00 59.28 91 GLU A CA 1
ATOM 736 C C . GLU A 1 91 ? -11.570 20.191 15.452 1.00 59.28 91 GL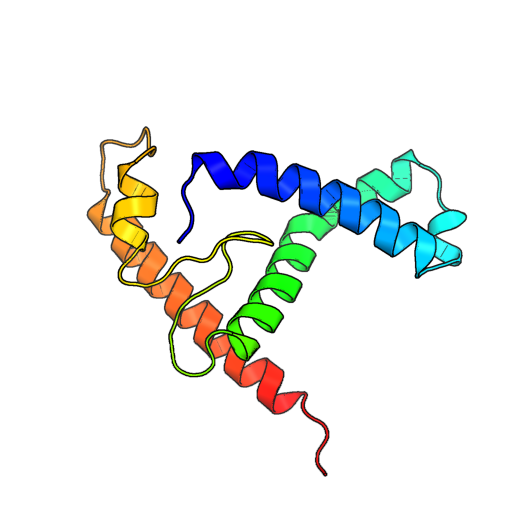U A C 1
ATOM 738 O O . GLU A 1 91 ? -12.220 19.843 16.435 1.00 59.28 91 GLU A O 1
ATOM 743 N N . THR A 1 92 ? -12.131 20.244 14.243 1.00 57.91 92 THR A N 1
ATOM 744 C CA . THR A 1 92 ? -13.574 20.124 14.020 1.00 57.91 92 THR A CA 1
ATOM 745 C C . THR A 1 92 ? -13.949 18.766 13.414 1.00 57.91 92 THR A C 1
ATOM 747 O O . THR A 1 92 ? -13.610 18.458 12.276 1.00 57.91 92 THR A O 1
ATOM 750 N N . CYS A 1 93 ? -14.725 17.983 14.174 1.00 65.44 93 CYS A N 1
ATOM 751 C CA . CYS A 1 93 ? -15.343 16.699 13.797 1.00 65.44 93 CYS A CA 1
ATOM 752 C C . CYS A 1 93 ? -14.448 15.437 13.813 1.00 65.44 93 CYS A C 1
ATOM 754 O O . CYS A 1 93 ? -14.574 14.560 12.954 1.00 65.44 93 CYS A O 1
ATOM 756 N N . LYS A 1 94 ? -13.592 15.291 14.836 1.00 73.38 94 LYS A N 1
ATOM 757 C CA . LYS A 1 94 ? -12.794 14.070 15.067 1.00 73.38 94 LYS A CA 1
ATOM 758 C C . LYS A 1 94 ? -13.660 12.808 15.156 1.00 73.38 94 LYS A C 1
ATOM 760 O O . LYS A 1 94 ? -13.353 11.826 14.486 1.00 73.38 94 LYS A O 1
ATOM 765 N N . GLU A 1 95 ? -14.781 12.843 15.875 1.00 80.00 95 GLU A N 1
ATOM 766 C CA . GLU A 1 95 ? -15.706 11.707 15.979 1.00 80.00 95 GLU A CA 1
ATOM 767 C C . GLU A 1 95 ? -16.272 11.281 14.622 1.00 80.00 95 GLU A C 1
ATOM 769 O O . GLU A 1 95 ? -16.300 10.090 14.312 1.00 80.00 95 GLU A O 1
ATOM 774 N N . GLU A 1 96 ? -16.701 12.226 13.780 1.00 82.31 96 GLU A N 1
ATOM 775 C CA . GLU A 1 96 ? -17.194 11.889 12.443 1.00 82.31 96 GLU A CA 1
ATOM 776 C C . GLU A 1 96 ? -16.102 11.275 11.567 1.00 82.31 96 GLU A C 1
ATOM 778 O O . GLU A 1 96 ? -16.375 10.334 10.817 1.00 82.31 96 GLU A O 1
ATOM 783 N N . LEU A 1 97 ? -14.876 11.799 11.647 1.00 80.12 97 LEU A N 1
ATOM 784 C CA . LEU A 1 97 ? -13.730 11.267 10.913 1.00 80.12 97 LEU A CA 1
ATOM 785 C C . LEU A 1 97 ? -13.395 9.850 11.377 1.00 80.12 97 LEU A C 1
ATOM 787 O O . LEU A 1 97 ? -13.263 8.962 10.536 1.00 80.12 97 LEU A O 1
ATOM 791 N N . VAL A 1 98 ? -13.360 9.611 12.690 1.00 83.56 98 VAL A N 1
ATOM 792 C CA . VAL A 1 98 ? -13.175 8.279 13.281 1.00 83.56 98 VAL A CA 1
ATOM 793 C C . VAL A 1 98 ? -14.260 7.322 12.786 1.00 83.56 98 VAL A C 1
ATOM 795 O 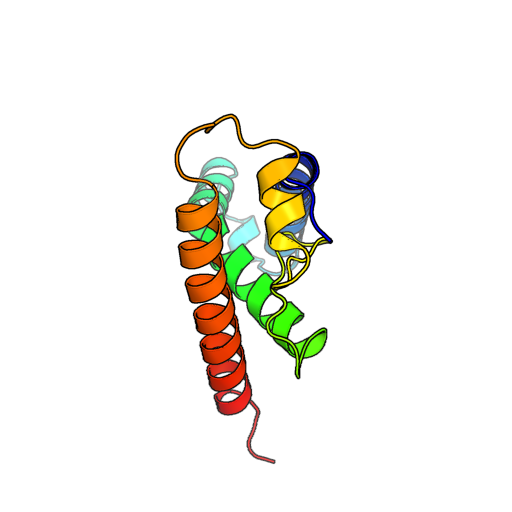O . VAL A 1 98 ? -13.946 6.227 12.327 1.00 83.56 98 VAL A O 1
ATOM 798 N N . GLN A 1 99 ? -15.535 7.721 12.816 1.00 86.44 99 GLN A N 1
ATOM 799 C CA . GLN A 1 99 ? -16.643 6.863 12.378 1.00 86.44 99 GLN A CA 1
ATOM 800 C C . GLN A 1 99 ? -16.591 6.561 10.876 1.00 86.44 99 GLN A C 1
ATOM 802 O O . GLN A 1 99 ? -16.759 5.409 10.462 1.00 86.44 99 GLN A O 1
ATOM 807 N N . LYS A 1 100 ? -16.313 7.573 10.045 1.00 85.81 100 LYS A N 1
ATOM 808 C CA . LYS A 1 100 ? -16.123 7.396 8.598 1.00 85.81 100 LYS A CA 1
ATOM 809 C C . LYS A 1 100 ? -14.970 6.439 8.328 1.00 85.81 100 LYS A C 1
ATOM 811 O O . LYS A 1 100 ? -15.124 5.513 7.537 1.00 85.81 100 LYS A O 1
ATOM 816 N N . PHE A 1 101 ? -13.847 6.622 9.004 1.00 83.81 101 PHE A N 1
ATOM 817 C CA . PHE A 1 101 ? -12.651 5.829 8.777 1.00 83.81 101 PHE A CA 1
ATOM 818 C C . PHE A 1 101 ? -12.813 4.394 9.298 1.00 83.81 101 PHE A C 1
ATOM 820 O O . PHE A 1 101 ? -12.485 3.469 8.564 1.00 83.81 101 PHE A O 1
ATOM 827 N N . ARG A 1 102 ? -13.451 4.167 10.457 1.00 86.56 102 ARG A N 1
ATOM 828 C CA . ARG A 1 102 ? -13.853 2.818 10.914 1.00 86.56 102 ARG A CA 1
ATOM 829 C C . ARG A 1 102 ? -14.698 2.095 9.871 1.00 86.56 102 ARG A C 1
ATOM 831 O O . ARG A 1 102 ? -14.414 0.953 9.518 1.00 86.56 102 ARG A O 1
ATOM 838 N N . LYS A 1 103 ? -15.713 2.774 9.327 1.00 88.19 103 LYS A N 1
ATOM 839 C CA . LYS A 1 103 ? -16.561 2.210 8.270 1.00 88.19 103 LYS A CA 1
ATOM 840 C C . LYS A 1 103 ? -15.749 1.838 7.025 1.00 88.19 103 LYS A C 1
ATOM 842 O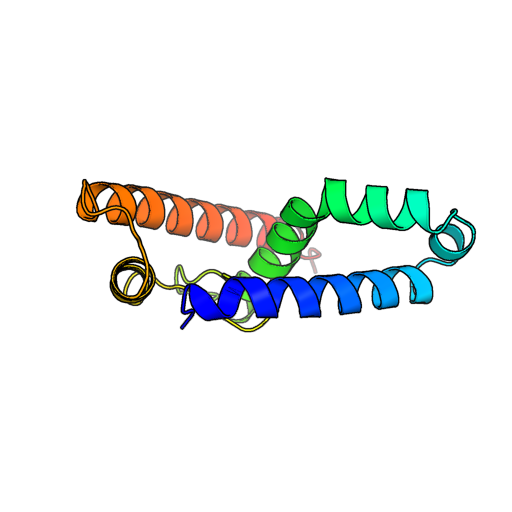 O . LYS A 1 103 ? -16.025 0.805 6.419 1.00 88.19 103 LYS A O 1
ATOM 847 N N . GLN A 1 104 ? -14.772 2.663 6.643 1.00 85.81 104 GLN A N 1
ATOM 848 C CA . GLN A 1 104 ? -13.918 2.382 5.488 1.00 85.81 104 GLN A CA 1
ATOM 849 C C . GLN A 1 104 ? -12.941 1.237 5.750 1.00 85.81 104 GLN A C 1
ATOM 851 O O . GLN A 1 104 ? -12.866 0.351 4.909 1.00 85.81 104 GLN A O 1
ATOM 856 N N . ILE A 1 105 ? -12.272 1.197 6.908 1.00 85.50 105 ILE A N 1
ATOM 857 C CA . ILE A 1 105 ? -11.395 0.085 7.308 1.00 85.50 105 ILE A CA 1
ATOM 858 C C . ILE A 1 10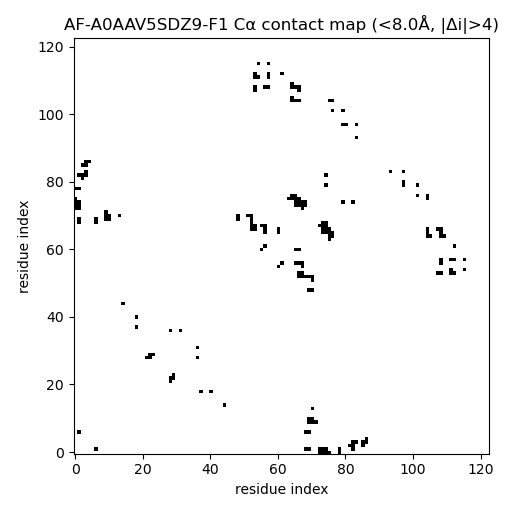5 ? -12.138 -1.238 7.164 1.00 85.50 105 ILE A C 1
ATOM 860 O O . ILE A 1 105 ? -11.690 -2.107 6.422 1.00 85.50 105 ILE A O 1
ATOM 864 N N . ARG A 1 106 ? -13.300 -1.370 7.817 1.00 85.56 106 ARG A N 1
ATOM 865 C CA . ARG A 1 106 ? -14.065 -2.624 7.807 1.00 85.56 106 ARG A CA 1
ATOM 866 C C . ARG A 1 106 ? -14.456 -3.028 6.393 1.00 85.56 106 ARG A C 1
ATOM 868 O O . ARG A 1 106 ? -14.358 -4.190 6.014 1.00 85.56 106 ARG A O 1
ATOM 875 N N . ARG A 1 107 ? -14.883 -2.056 5.580 1.00 86.31 107 ARG A N 1
ATOM 876 C CA . ARG A 1 107 ? -15.217 -2.306 4.176 1.00 86.31 107 ARG A CA 1
ATOM 877 C C . ARG A 1 107 ? -13.998 -2.792 3.391 1.00 86.31 107 ARG A C 1
ATOM 879 O O . ARG A 1 107 ? -14.120 -3.775 2.668 1.00 86.31 107 ARG A O 1
ATOM 886 N N . THR A 1 108 ? -12.858 -2.120 3.521 1.00 84.19 108 THR A N 1
ATOM 887 C CA . THR A 1 108 ? -11.613 -2.484 2.837 1.00 84.19 108 THR A CA 1
ATOM 888 C C . THR A 1 108 ? -11.131 -3.864 3.270 1.00 84.19 108 THR A C 1
ATOM 890 O O . THR A 1 108 ? -10.858 -4.693 2.409 1.00 84.19 108 THR A O 1
ATOM 893 N N . ALA A 1 109 ? -11.104 -4.143 4.576 1.00 84.00 109 ALA A N 1
ATOM 894 C CA . ALA A 1 109 ? -10.710 -5.436 5.124 1.00 84.00 109 ALA A CA 1
ATOM 895 C C . ALA A 1 109 ? -11.601 -6.570 4.592 1.00 84.00 109 ALA A C 1
ATOM 897 O O . ALA A 1 109 ? -11.086 -7.566 4.086 1.00 84.00 109 ALA A O 1
ATOM 898 N N . ASN A 1 110 ? -12.926 -6.394 4.612 1.00 84.62 110 ASN A N 1
ATOM 899 C CA . ASN A 1 110 ? -13.864 -7.402 4.111 1.00 84.62 110 ASN A CA 1
ATOM 900 C C . ASN A 1 110 ? -13.713 -7.643 2.605 1.00 84.62 110 ASN A C 1
ATOM 902 O O . ASN A 1 110 ? -13.601 -8.788 2.174 1.00 84.62 110 ASN A O 1
ATOM 906 N N . VAL A 1 111 ? -13.648 -6.576 1.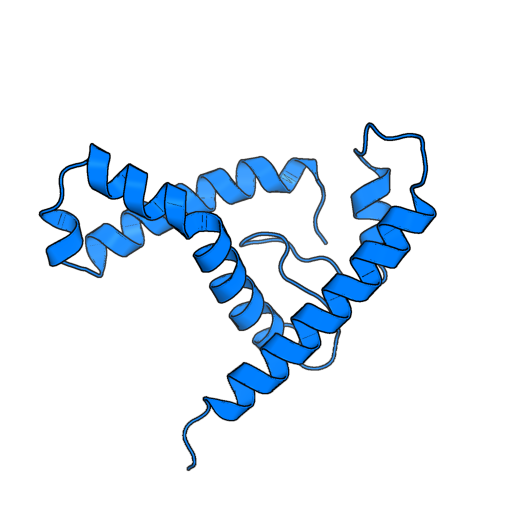802 1.00 85.56 111 VAL A N 1
ATOM 907 C CA . VAL A 1 111 ? -13.485 -6.699 0.344 1.00 85.56 111 VAL A CA 1
ATOM 908 C C . VAL A 1 111 ? -12.152 -7.358 -0.009 1.00 85.56 111 VAL A C 1
ATOM 910 O O . VAL A 1 111 ? -12.119 -8.213 -0.895 1.00 85.56 111 VAL A O 1
ATOM 913 N N . ALA A 1 112 ? -11.066 -6.996 0.678 1.00 83.56 112 ALA A N 1
ATOM 914 C CA . ALA A 1 112 ? -9.752 -7.596 0.473 1.00 83.56 112 ALA A CA 1
ATOM 915 C C . ALA A 1 112 ? -9.770 -9.096 0.788 1.00 83.56 112 ALA A C 1
ATOM 917 O O . ALA A 1 112 ? -9.376 -9.898 -0.058 1.00 83.56 112 ALA A O 1
ATOM 918 N N . LYS A 1 113 ? -10.292 -9.478 1.961 1.00 83.44 113 LYS A N 1
ATOM 919 C CA . LYS A 1 113 ? -10.398 -10.881 2.387 1.00 83.44 113 LYS A CA 1
ATOM 920 C C . LYS A 1 113 ? -11.228 -11.703 1.401 1.00 83.44 113 LYS A C 1
ATOM 922 O O . LYS A 1 113 ? -10.769 -12.743 0.943 1.00 83.44 113 LYS A O 1
ATOM 927 N N . GLU A 1 114 ? -12.407 -11.219 1.014 1.00 85.06 114 GLU A N 1
ATOM 928 C CA . GLU A 1 114 ? -13.257 -11.915 0.042 1.00 85.06 114 GLU A CA 1
ATOM 929 C C . GLU A 1 114 ? -12.603 -12.057 -1.336 1.00 85.06 114 GLU A C 1
ATOM 931 O O . GLU A 1 114 ? -12.768 -13.083 -1.995 1.00 85.06 114 GLU A O 1
ATOM 936 N N . SER A 1 115 ? -11.904 -11.020 -1.805 1.00 83.62 115 SER A N 1
ATOM 937 C CA . SER A 1 115 ? -11.294 -11.024 -3.138 1.00 83.62 115 SER A CA 1
ATOM 938 C C . SER A 1 115 ? -10.087 -11.955 -3.201 1.00 83.62 115 SER A C 1
ATOM 940 O O . SER A 1 115 ? -9.932 -12.668 -4.188 1.00 83.62 115 SER A O 1
ATOM 942 N N . ILE A 1 116 ? -9.270 -11.982 -2.143 1.00 82.56 116 ILE A N 1
ATOM 943 C CA . ILE A 1 116 ? -8.095 -12.854 -2.065 1.00 82.56 116 ILE A CA 1
ATOM 944 C C . ILE A 1 116 ? -8.528 -14.319 -1.984 1.00 82.56 116 ILE A C 1
ATOM 946 O O . ILE A 1 116 ? -8.061 -15.112 -2.796 1.00 82.56 116 ILE A O 1
ATOM 950 N N . LEU A 1 117 ? -9.504 -14.655 -1.132 1.00 81.50 117 LEU A N 1
ATOM 951 C CA . LEU A 1 117 ? -10.052 -16.017 -1.041 1.00 81.50 117 LEU A CA 1
ATOM 952 C C . LEU A 1 117 ? -10.596 -16.530 -2.385 1.00 81.50 117 LEU A C 1
ATOM 954 O O . LEU A 1 117 ? -10.444 -17.698 -2.716 1.00 81.50 117 LEU A O 1
ATOM 958 N N . LYS A 1 118 ? -11.211 -15.661 -3.198 1.00 82.81 118 LYS A N 1
ATOM 959 C CA . LYS A 1 118 ? -11.695 -16.024 -4.546 1.00 82.81 118 LYS A CA 1
ATOM 960 C C . LYS A 1 118 ? -10.575 -16.230 -5.568 1.00 82.81 118 LYS A C 1
ATOM 962 O O . LYS A 1 118 ? -10.835 -16.786 -6.632 1.00 82.81 118 LYS A O 1
ATOM 967 N N . SER A 1 119 ? -9.382 -15.714 -5.289 1.00 77.38 119 SER A N 1
ATOM 968 C CA . SER A 1 119 ? -8.210 -15.812 -6.163 1.00 77.38 119 SER A CA 1
ATOM 969 C C . SER A 1 119 ? -7.261 -16.947 -5.785 1.00 77.38 119 SER A C 1
ATOM 971 O O . SER A 1 119 ? -6.322 -17.213 -6.535 1.00 77.38 119 SER A O 1
ATOM 973 N N . GLU A 1 120 ? -7.498 -17.614 -4.650 1.00 74.88 120 GLU A N 1
ATOM 974 C CA . GLU A 1 120 ? -6.750 -18.810 -4.282 1.00 74.88 120 GLU A CA 1
ATOM 975 C C . GLU A 1 120 ? -7.003 -19.914 -5.323 1.00 74.88 120 GLU A C 1
ATOM 977 O O . GLU A 1 120 ? -8.148 -20.109 -5.749 1.00 74.88 120 GLU A O 1
ATOM 982 N N . PRO A 1 121 ? -5.951 -20.612 -5.789 1.00 67.12 121 PRO A N 1
ATOM 983 C CA . PRO A 1 121 ? -6.122 -21.759 -6.667 1.00 67.12 121 PRO A CA 1
ATOM 984 C C . PRO A 1 121 ? -7.065 -22.768 -6.007 1.00 67.12 121 PRO A C 1
ATOM 986 O O . PRO A 1 121 ? -6.889 -23.107 -4.840 1.00 67.12 121 PRO A O 1
ATOM 989 N N . LEU A 1 122 ? -8.064 -23.246 -6.750 1.00 68.38 122 LEU A N 1
ATOM 990 C CA . LEU A 1 122 ? -8.809 -24.432 -6.337 1.00 68.38 122 LEU A CA 1
ATOM 991 C C . LEU A 1 122 ? -7.839 -25.615 -6.429 1.00 68.38 122 LEU A C 1
ATOM 993 O O . LEU A 1 122 ? -7.411 -25.946 -7.538 1.00 68.38 122 LEU A O 1
ATOM 997 N N . ASP A 1 123 ? -7.469 -26.171 -5.274 1.00 54.75 123 ASP A N 1
ATOM 998 C CA . ASP A 1 123 ? -6.711 -27.426 -5.165 1.00 54.75 123 ASP A CA 1
ATOM 999 C C . ASP A 1 123 ? -7.389 -28.579 -5.931 1.00 54.75 123 ASP A C 1
ATOM 1001 O O . ASP A 1 123 ? -8.640 -28.698 -5.874 1.00 54.75 123 ASP A O 1
#

Sequence (123 aa):
PAKLSDLWPSSQIFLCGLMDFTRFSFPAFREISPEDRHSLIKQNFQLIESLDGSYRAHHNFPIDDSVMASYITFVSEDSIINFLEEESPIETCKEELVQKFRKQIRRTANVAKESILKSEPLD

pLDDT: mean 86.61, std 9.26, range [54.75, 96.62]

Solvent-accessible surface area (backbone atoms only — not comparable to full-atom values): 6943 Å² total; per-residue (Å²): 112,44,49,61,80,54,41,61,63,40,51,53,53,49,50,53,52,48,55,51,49,44,47,71,73,32,69,73,55,56,76,46,54,73,69,57,48,51,49,54,48,65,77,41,41,70,60,50,51,51,50,54,22,38,56,49,18,40,75,77,27,73,87,53,52,36,39,42,72,40,98,87,30,29,42,35,84,81,44,44,58,59,33,50,64,78,70,55,90,62,86,76,57,58,68,58,52,52,53,54,48,48,56,46,40,45,50,51,40,50,52,38,47,57,53,51,64,72,65,52,80,85,126

Nearest PDB structures (foldseek):
  6pfm-assembly1_D  TM=6.884E-01  e=1.628E-01  Homo sapiens
  6pfm-assembly1_A  TM=6.962E-01  e=2.067E-01  Homo sapiens
  5krj-assembly1_B  TM=6.818E-01  e=3.141E-01  Homo sapiens
  2qgw-assembly1_A  TM=5.627E-01  e=2.787E-01  Homo sapiens
  5e0x-assembly1_A  TM=5.572E-01  e=2.787E-01  Homo sapiens

InterPro domains:
  IPR035500 Nuclear hormone receptor-like domain superfamily [SSF48508] (19-103)

Foldseek 3Di:
DDAPVVLVVQLVVVLVVVLVCCCVVPVVLVVDDPVVNNVVCVVCVVVVQLLLFLVVCCVVPVPFLWTASGPPDIDGLVCLLVNCPPDPPDPPDSVVVSVVVNVVSNVSNVVSNVVVVVVPDDD

Radius of gyration: 16.76 Å; Cα contacts (8 Å, |Δi|>4): 102; chains: 1; bounding box: 32×48×40 Å

Mean predicted aligned error: 6.08 Å

Secondary structure (DSSP, 8-state):
---HHHHHHHHHHHHHHHHHHHHHH-HHHHTS-HHHHHHHHHHHHHHHHHHHHHHHHHHH-SSS--EESSSS-EE-TTTHHHHHHTT----S-HHHHHHHHHHHHHHHHHHHHHHHHHHS---